Protein AF-A0A1I0WD17-F1 (afdb_monomer_lite)

Secondary structure (DSSP, 8-state):
-PPP----HHHHHHHHHHHHHHH--SHHHHHHHHH-EEEE-TTSEEEEEEETTTS-TT---HHHHHHHHHTTPEEEEEEE----TT--TTTGGG-S-HHHHHHHHHHHTT---------

Structure (mmCIF, N/CA/C/O backbone):
data_AF-A0A1I0WD17-F1
#
_entry.id   AF-A0A1I0WD17-F1
#
loop_
_atom_site.group_PDB
_atom_site.id
_atom_site.type_symbol
_atom_site.label_atom_id
_atom_site.label_alt_id
_atom_site.label_com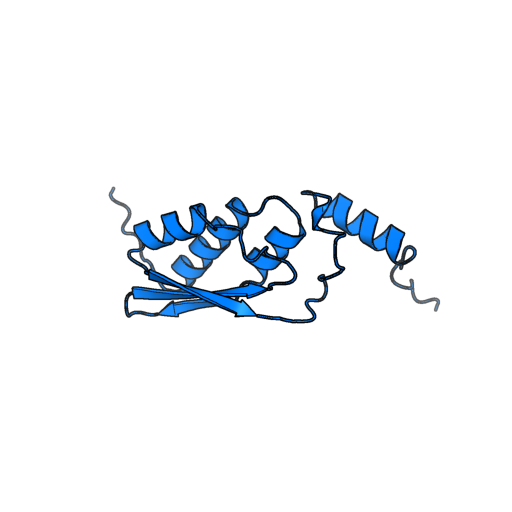p_id
_atom_site.label_asym_id
_atom_site.label_entity_id
_atom_site.label_seq_id
_atom_site.pdbx_PDB_ins_code
_atom_site.Cartn_x
_atom_site.Cartn_y
_atom_site.Cartn_z
_atom_site.occupancy
_atom_site.B_iso_or_equiv
_atom_site.auth_seq_id
_atom_site.auth_comp_id
_atom_site.auth_asym_id
_atom_site.auth_atom_id
_atom_site.pdbx_PDB_model_num
ATOM 1 N N . MET A 1 1 ? -15.010 -21.292 21.811 1.00 36.69 1 MET A N 1
ATOM 2 C CA . MET A 1 1 ? -14.048 -20.271 22.275 1.00 36.69 1 MET A CA 1
ATOM 3 C C . MET A 1 1 ? -14.218 -19.065 21.377 1.00 36.69 1 MET A C 1
ATOM 5 O O . MET A 1 1 ? -14.042 -19.221 20.178 1.00 36.69 1 MET A O 1
ATOM 9 N N . ALA A 1 2 ? -14.640 -17.923 21.918 1.00 42.00 2 ALA A N 1
ATOM 10 C CA . ALA A 1 2 ? -14.560 -16.665 21.183 1.00 42.00 2 ALA A CA 1
ATOM 11 C C . ALA A 1 2 ? -13.109 -16.181 21.279 1.00 42.00 2 ALA A C 1
ATOM 13 O O . ALA A 1 2 ? -12.562 -16.116 22.380 1.00 42.00 2 ALA A O 1
ATOM 14 N N . LEU A 1 3 ? -12.473 -15.933 20.139 1.00 41.94 3 LEU A N 1
ATOM 15 C CA . LEU A 1 3 ? -11.174 -15.273 20.095 1.00 41.94 3 LEU A CA 1
ATOM 16 C C . LEU A 1 3 ? -11.423 -13.789 20.389 1.00 41.94 3 LEU A C 1
ATOM 18 O O . LEU A 1 3 ? -12.157 -13.137 19.651 1.00 41.94 3 LEU A O 1
ATOM 22 N N . THR A 1 4 ? -10.866 -13.262 21.477 1.00 46.72 4 THR A N 1
ATOM 23 C CA . THR A 1 4 ? -10.774 -11.812 21.693 1.00 46.72 4 THR A CA 1
ATOM 24 C C . THR A 1 4 ? -9.671 -11.272 20.797 1.00 46.72 4 THR A C 1
ATOM 26 O O . THR A 1 4 ? -8.514 -11.666 20.941 1.00 46.72 4 THR A O 1
ATOM 29 N N . MET A 1 5 ? -10.043 -10.415 19.848 1.00 63.69 5 MET A N 1
ATOM 30 C CA . MET A 1 5 ? -9.107 -9.774 18.935 1.00 63.69 5 MET A CA 1
ATOM 31 C C . MET A 1 5 ? -8.561 -8.509 19.599 1.00 63.69 5 MET A C 1
ATOM 33 O O . MET A 1 5 ? -9.299 -7.555 19.818 1.00 63.69 5 MET A O 1
ATOM 37 N N . ASP A 1 6 ? -7.281 -8.538 19.956 1.00 79.31 6 ASP A N 1
ATOM 38 C CA . ASP A 1 6 ? -6.531 -7.358 20.385 1.00 79.31 6 ASP A CA 1
ATOM 39 C C . ASP A 1 6 ? -6.114 -6.577 19.133 1.00 79.31 6 ASP A C 1
ATOM 41 O O . ASP A 1 6 ? -5.212 -7.013 18.411 1.00 79.31 6 ASP A O 1
ATOM 45 N N . MET A 1 7 ? -6.818 -5.486 18.829 1.00 83.00 7 MET A N 1
ATOM 46 C CA . MET A 1 7 ? -6.556 -4.630 17.672 1.00 83.00 7 MET A CA 1
ATOM 47 C C . MET A 1 7 ? -5.789 -3.385 18.124 1.00 83.00 7 MET A C 1
ATOM 49 O O . MET A 1 7 ? -6.224 -2.695 19.039 1.00 83.00 7 MET A O 1
ATOM 53 N N . ASP A 1 8 ? -4.660 -3.114 17.473 1.00 87.19 8 ASP A N 1
ATOM 54 C CA . ASP A 1 8 ? -3.847 -1.913 17.672 1.00 87.19 8 ASP A CA 1
ATOM 55 C C . ASP A 1 8 ? -3.589 -1.232 16.320 1.00 87.19 8 ASP A C 1
ATOM 57 O O . ASP A 1 8 ? -3.793 -1.846 15.266 1.00 87.19 8 ASP A O 1
ATOM 61 N N . ALA A 1 9 ? -3.120 0.019 16.350 1.00 88.31 9 ALA A N 1
ATOM 62 C CA . ALA A 1 9 ? -2.856 0.812 15.149 1.00 88.31 9 ALA A CA 1
ATOM 63 C C . ALA A 1 9 ? -1.952 0.082 14.140 1.00 88.31 9 ALA A C 1
ATOM 65 O O . ALA A 1 9 ? -2.241 0.065 12.950 1.00 88.31 9 ALA A O 1
ATOM 66 N N . LYS A 1 10 ? -0.918 -0.641 14.595 1.00 90.94 10 LYS A N 1
ATOM 67 C CA . LYS A 1 10 ? 0.000 -1.358 13.691 1.00 90.94 10 LYS A CA 1
ATOM 68 C C . LYS A 1 10 ? -0.667 -2.538 12.995 1.00 90.94 10 LYS A C 1
ATOM 70 O O . LYS A 1 10 ? -0.353 -2.836 11.843 1.00 90.94 10 LYS A O 1
ATOM 75 N N . LYS A 1 11 ? -1.560 -3.247 13.689 1.00 92.31 11 LYS A N 1
ATOM 76 C CA . LYS A 1 11 ? -2.359 -4.322 13.087 1.00 92.31 11 LYS A CA 1
ATOM 77 C C . LYS A 1 11 ? -3.351 -3.750 12.072 1.00 92.31 11 LYS A C 1
ATOM 79 O O . LYS A 1 11 ? -3.483 -4.332 10.998 1.00 92.31 11 LYS A O 1
ATOM 84 N N . ALA A 1 12 ? -3.981 -2.612 12.372 1.00 92.06 12 ALA A N 1
ATOM 85 C CA . ALA A 1 12 ? -4.859 -1.907 11.437 1.00 92.06 12 ALA A CA 1
ATOM 86 C C . ALA A 1 12 ? -4.095 -1.430 10.189 1.00 92.06 12 ALA A C 1
ATOM 88 O O . ALA A 1 12 ? -4.493 -1.756 9.072 1.00 92.06 12 ALA A O 1
ATOM 89 N N . GLU A 1 13 ? -2.942 -0.778 10.365 1.00 94.38 13 GLU A N 1
ATOM 90 C CA . GLU A 1 13 ? -2.040 -0.375 9.277 1.00 94.38 13 GLU A CA 1
ATOM 91 C C . GLU A 1 13 ? -1.641 -1.563 8.392 1.00 94.38 13 GLU A C 1
ATOM 93 O O . GLU A 1 13 ? -1.604 -1.458 7.165 1.00 94.38 13 GLU A O 1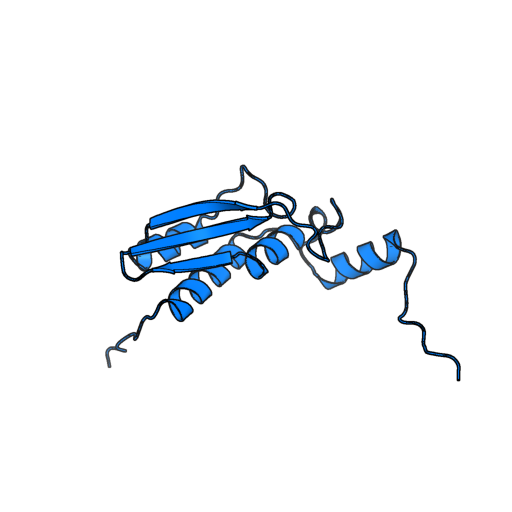
ATOM 98 N N . LEU A 1 14 ? -1.333 -2.715 8.999 1.00 95.00 14 LEU A N 1
ATOM 99 C CA . LEU A 1 14 ? -0.959 -3.916 8.257 1.00 95.00 14 LEU A CA 1
ATOM 100 C C . LEU A 1 14 ? -2.131 -4.478 7.443 1.00 95.00 14 LEU A C 1
ATOM 102 O O . LEU A 1 14 ? -1.921 -4.904 6.308 1.00 95.00 14 LEU A O 1
ATOM 106 N N . LEU A 1 15 ? -3.343 -4.476 8.001 1.00 95.44 15 LEU A N 1
ATOM 107 C CA . LEU A 1 15 ? -4.550 -4.918 7.299 1.00 95.44 15 LEU A CA 1
ATOM 108 C C . LEU A 1 15 ? -4.900 -3.981 6.140 1.00 95.44 15 LEU A C 1
ATOM 110 O O . LEU A 1 15 ? -5.169 -4.466 5.046 1.00 95.44 15 LEU A O 1
ATOM 114 N N . LEU A 1 16 ? -4.821 -2.663 6.344 1.00 95.62 16 LEU A N 1
ATOM 115 C CA . LEU A 1 16 ? -5.015 -1.671 5.282 1.00 95.62 16 LEU A CA 1
ATOM 116 C C . LEU A 1 16 ? -3.980 -1.849 4.165 1.00 95.62 16 LEU A C 1
ATOM 118 O O . LEU A 1 16 ? -4.336 -1.869 2.990 1.00 95.62 16 LEU A O 1
ATOM 122 N N . ARG A 1 17 ? -2.707 -2.080 4.513 1.00 97.00 17 ARG A N 1
ATOM 123 C CA . ARG A 1 17 ? -1.653 -2.364 3.526 1.00 97.00 17 ARG A CA 1
ATOM 124 C C . ARG A 1 17 ? -1.902 -3.658 2.750 1.00 97.00 17 ARG A C 1
ATOM 126 O O . ARG A 1 17 ? -1.639 -3.711 1.552 1.00 97.00 17 ARG A O 1
ATOM 133 N N . ALA A 1 18 ? -2.380 -4.705 3.420 1.00 97.00 18 ALA A N 1
ATOM 134 C CA . ALA A 1 18 ? -2.737 -5.960 2.764 1.00 97.00 18 ALA A CA 1
ATOM 135 C C . ALA A 1 18 ? -3.917 -5.772 1.799 1.00 97.00 18 ALA A C 1
ATOM 137 O O . ALA A 1 18 ? -3.874 -6.272 0.683 1.00 97.00 18 ALA A O 1
ATOM 138 N N . ALA A 1 19 ? -4.912 -4.981 2.189 1.00 96.81 19 ALA A N 1
ATOM 139 C CA . ALA A 1 19 ? -6.052 -4.670 1.342 1.00 96.81 19 ALA A CA 1
ATOM 140 C C . ALA A 1 19 ? -5.656 -3.838 0.105 1.00 96.81 19 ALA A C 1
ATOM 142 O O . ALA A 1 19 ? -6.051 -4.162 -1.010 1.00 96.81 19 ALA A O 1
ATOM 143 N N . LEU A 1 20 ? -4.768 -2.848 0.266 1.00 96.69 20 LEU A N 1
ATOM 144 C CA . LEU A 1 20 ? -4.176 -2.113 -0.862 1.00 96.69 20 LEU A CA 1
ATOM 145 C C . LEU A 1 20 ? -3.420 -3.037 -1.835 1.00 96.69 20 LEU A C 1
ATOM 147 O O . LEU A 1 20 ? -3.428 -2.821 -3.046 1.00 96.69 20 LEU A O 1
ATOM 151 N N . LEU A 1 21 ? -2.760 -4.080 -1.321 1.00 96.12 21 LEU A N 1
ATOM 152 C CA . LEU A 1 21 ? -2.098 -5.095 -2.145 1.00 96.12 21 LEU A CA 1
ATOM 153 C C . LEU A 1 21 ? -3.086 -5.973 -2.922 1.00 96.12 21 LEU A C 1
ATOM 155 O O . LEU A 1 21 ? -2.742 -6.411 -4.023 1.00 96.12 21 LEU A O 1
ATOM 159 N N . ASP A 1 22 ? -4.270 -6.228 -2.367 1.00 96.31 22 ASP A N 1
ATOM 160 C CA . ASP A 1 22 ? -5.343 -6.963 -3.040 1.00 96.31 22 ASP A CA 1
ATOM 161 C C . ASP A 1 22 ? -5.989 -6.115 -4.153 1.00 96.31 22 ASP A C 1
ATOM 163 O O . A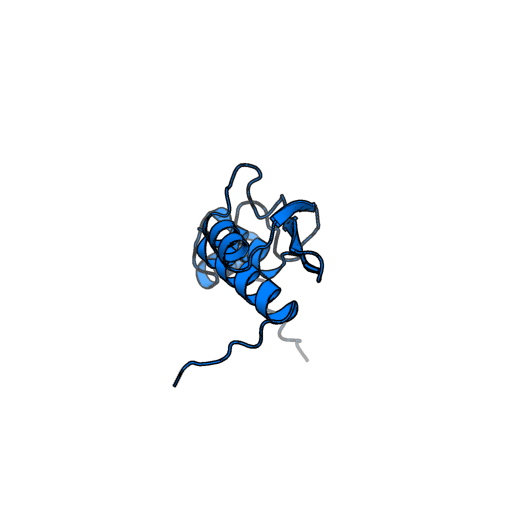SP A 1 22 ? -6.290 -6.638 -5.228 1.00 96.31 22 ASP A O 1
ATOM 167 N N . ASP A 1 23 ? -6.108 -4.798 -3.952 1.00 95.69 23 ASP A N 1
ATOM 168 C CA . ASP A 1 23 ? -6.577 -3.842 -4.970 1.00 95.69 23 ASP A CA 1
ATOM 169 C C . ASP A 1 23 ? -5.560 -3.639 -6.123 1.00 95.69 23 ASP A C 1
ATOM 171 O O . ASP A 1 23 ? -5.916 -3.241 -7.246 1.00 95.69 23 ASP A O 1
ATOM 175 N N . ALA A 1 24 ? -4.278 -3.932 -5.884 1.00 94.69 24 ALA A N 1
ATOM 176 C CA . ALA A 1 24 ? -3.207 -3.760 -6.859 1.00 94.69 24 ALA A CA 1
ATOM 177 C C . ALA A 1 24 ? -3.255 -4.800 -8.001 1.00 94.69 24 ALA A C 1
ATOM 179 O O . ALA A 1 24 ? -3.138 -6.015 -7.822 1.00 94.69 24 ALA A O 1
ATOM 180 N N . SER A 1 25 ? -3.342 -4.303 -9.231 1.00 93.31 25 SER A N 1
ATOM 181 C CA . SER A 1 25 ? -3.468 -5.065 -10.477 1.00 93.31 25 SER A CA 1
ATOM 182 C C . SER A 1 25 ? -2.128 -5.332 -11.169 1.00 93.31 25 SER A C 1
ATOM 184 O O . SER A 1 25 ? -2.010 -6.284 -11.943 1.00 93.31 25 SER A O 1
ATOM 186 N N . ASN A 1 26 ? -1.102 -4.528 -10.891 1.00 90.94 26 ASN A N 1
ATOM 187 C CA . ASN A 1 26 ? 0.221 -4.641 -11.507 1.00 90.94 26 ASN A CA 1
ATOM 188 C C . ASN A 1 26 ? 1.346 -4.439 -10.474 1.00 90.94 26 ASN A C 1
ATOM 190 O O . ASN A 1 26 ? 1.107 -4.311 -9.274 1.00 90.94 26 ASN A O 1
ATOM 194 N N . VAL A 1 27 ? 2.599 -4.517 -10.919 1.00 90.31 27 VAL A N 1
ATOM 195 C CA . VAL A 1 27 ? 3.760 -4.403 -10.028 1.00 90.31 27 VAL A CA 1
ATOM 196 C C . VAL A 1 27 ? 3.969 -2.972 -9.517 1.00 90.31 27 VAL A C 1
ATOM 198 O O . VAL A 1 27 ? 4.361 -2.828 -8.363 1.00 90.31 27 VAL A O 1
ATOM 201 N N . GLU A 1 28 ? 3.682 -1.946 -10.322 1.00 89.06 28 GLU A N 1
ATOM 202 C CA . GLU A 1 28 ? 3.747 -0.531 -9.910 1.00 89.06 28 GLU A CA 1
ATOM 203 C C . GLU A 1 28 ? 2.803 -0.259 -8.735 1.00 89.06 28 GLU A C 1
ATOM 205 O O . GLU A 1 28 ? 3.246 0.147 -7.663 1.00 89.06 28 GLU A O 1
ATOM 210 N N . GLU A 1 29 ? 1.534 -0.628 -8.885 1.00 91.69 29 GLU A N 1
ATOM 211 C CA . GLU A 1 29 ? 0.515 -0.459 -7.851 1.00 91.69 29 GLU A CA 1
ATOM 212 C C . GLU A 1 29 ? 0.854 -1.255 -6.585 1.00 91.69 29 GLU A C 1
ATOM 214 O O . GLU A 1 29 ? 0.653 -0.778 -5.470 1.00 91.69 29 GLU A O 1
ATOM 219 N N . ARG A 1 30 ? 1.440 -2.455 -6.727 1.00 92.38 30 ARG A N 1
ATOM 220 C CA . ARG A 1 30 ? 1.919 -3.220 -5.565 1.00 92.38 30 ARG A CA 1
ATOM 221 C C . ARG A 1 30 ? 3.065 -2.524 -4.854 1.00 92.38 30 ARG A C 1
ATOM 223 O O . ARG A 1 30 ? 3.139 -2.610 -3.633 1.00 92.38 30 ARG A O 1
ATOM 230 N N . PHE A 1 31 ? 3.968 -1.870 -5.580 1.00 90.50 31 PHE A N 1
ATOM 231 C CA . PHE A 1 31 ? 4.997 -1.065 -4.936 1.00 90.50 31 PHE A CA 1
ATOM 232 C C . PHE A 1 31 ? 4.388 0.130 -4.223 1.00 90.50 31 PHE A C 1
ATOM 234 O O . PHE A 1 31 ? 4.752 0.327 -3.070 1.00 90.50 31 PHE A O 1
ATOM 241 N N . ALA A 1 32 ? 3.421 0.819 -4.834 1.00 90.88 32 ALA A N 1
ATOM 242 C CA . ALA A 1 32 ? 2.696 1.908 -4.185 1.00 90.88 32 ALA A CA 1
ATOM 243 C C . ALA A 1 32 ? 2.041 1.443 -2.874 1.00 90.88 32 ALA A C 1
ATOM 245 O O . ALA A 1 32 ? 2.240 2.062 -1.836 1.00 90.88 32 ALA A O 1
ATOM 246 N N . ALA A 1 33 ? 1.338 0.306 -2.890 1.00 93.75 33 ALA A N 1
ATOM 247 C CA . ALA A 1 33 ? 0.727 -0.279 -1.699 1.00 93.75 33 ALA A CA 1
ATOM 248 C C . ALA A 1 33 ? 1.768 -0.645 -0.624 1.00 93.75 33 ALA A C 1
ATOM 250 O O . ALA A 1 33 ? 1.577 -0.373 0.560 1.00 93.75 33 ALA A O 1
ATOM 251 N N . LEU A 1 34 ? 2.898 -1.245 -1.018 1.00 92.06 34 LEU A N 1
ATOM 252 C CA . LEU A 1 34 ? 3.973 -1.608 -0.087 1.00 92.06 34 LEU A CA 1
ATOM 253 C C . LEU A 1 34 ? 4.642 -0.388 0.543 1.00 92.06 34 LEU A C 1
ATOM 255 O O . LEU A 1 34 ? 5.009 -0.443 1.718 1.00 92.06 34 LEU A O 1
ATOM 259 N N . SER A 1 35 ? 4.825 0.676 -0.233 1.00 90.62 35 SER A N 1
ATOM 260 C CA . SER A 1 35 ? 5.468 1.907 0.209 1.00 90.62 35 SER A CA 1
ATOM 261 C C . SER A 1 35 ? 4.511 2.941 0.783 1.00 90.62 35 SER A C 1
ATOM 263 O O . SER A 1 35 ? 4.986 3.976 1.241 1.00 90.62 35 SER A O 1
ATOM 265 N N . ALA A 1 36 ? 3.203 2.673 0.765 1.00 92.12 36 ALA A N 1
ATOM 266 C CA . ALA A 1 36 ? 2.188 3.574 1.282 1.00 92.12 36 ALA A CA 1
ATOM 267 C C . ALA A 1 36 ? 2.508 3.970 2.726 1.00 92.12 36 ALA A C 1
ATOM 269 O O . ALA A 1 36 ? 2.738 3.108 3.596 1.00 92.12 36 ALA A O 1
ATOM 270 N N . GLU A 1 37 ? 2.502 5.277 2.975 1.00 93.25 37 GLU A N 1
ATOM 271 C CA . GLU A 1 37 ? 2.532 5.809 4.329 1.00 93.25 37 GLU A CA 1
ATOM 272 C C . GLU A 1 37 ? 1.125 5.654 4.895 1.00 93.25 37 GLU A C 1
ATOM 274 O O . GLU A 1 37 ? 0.169 6.198 4.351 1.00 93.25 37 GLU A O 1
ATOM 279 N N . ILE A 1 38 ? 0.997 4.843 5.943 1.00 94.38 38 ILE A N 1
ATOM 280 C CA . ILE A 1 38 ? -0.276 4.563 6.603 1.00 94.38 38 ILE A CA 1
ATOM 281 C C . ILE A 1 38 ? -0.077 4.907 8.066 1.00 94.38 38 ILE A C 1
ATOM 283 O O . ILE A 1 38 ? 0.842 4.375 8.693 1.00 94.38 38 ILE A O 1
ATOM 287 N N . ASN A 1 39 ? -0.914 5.795 8.581 1.00 93.56 39 ASN A N 1
ATOM 288 C CA . ASN A 1 39 ? -0.957 6.156 9.987 1.00 93.56 39 ASN A CA 1
ATOM 289 C C . ASN A 1 39 ? -2.398 6.003 10.463 1.00 93.56 39 ASN A C 1
ATOM 291 O O . ASN A 1 39 ? -3.302 6.557 9.845 1.00 93.56 39 ASN A O 1
ATOM 295 N N . VAL A 1 40 ? -2.605 5.215 11.512 1.00 91.06 40 VAL A N 1
ATOM 296 C CA . VAL A 1 40 ? -3.918 5.038 12.138 1.00 91.06 40 VAL A CA 1
ATOM 297 C C . VAL A 1 40 ? -3.845 5.658 13.520 1.00 91.06 40 VAL A C 1
ATOM 299 O O . VAL A 1 40 ? -2.979 5.278 14.315 1.00 91.06 40 VAL A O 1
ATOM 302 N N . ASP A 1 41 ? -4.735 6.602 13.796 1.00 85.56 41 ASP A N 1
ATOM 303 C CA . ASP A 1 41 ? -4.843 7.211 15.113 1.00 85.56 41 ASP A CA 1
ATOM 304 C C . ASP A 1 41 ? -5.883 6.507 15.997 1.00 85.56 41 ASP A C 1
ATOM 306 O O . ASP A 1 41 ? -6.599 5.590 15.584 1.00 85.56 41 ASP A O 1
ATOM 310 N N . ASP A 1 42 ? -5.915 6.910 17.267 1.00 77.12 42 ASP A N 1
ATOM 311 C CA . ASP A 1 42 ? -6.863 6.386 18.252 1.00 77.12 42 ASP A CA 1
ATOM 312 C C . ASP A 1 42 ? -8.258 7.041 18.131 1.00 77.12 42 ASP A C 1
ATOM 314 O O . ASP A 1 42 ? -9.193 6.609 18.813 1.00 77.12 42 ASP A O 1
ATOM 318 N N . ASP A 1 43 ? -8.403 8.072 17.289 1.00 76.75 43 ASP A N 1
ATOM 319 C CA . ASP A 1 43 ? -9.624 8.870 17.122 1.00 76.75 43 ASP A CA 1
ATOM 320 C C . ASP A 1 43 ? -10.548 8.318 16.021 1.00 76.75 43 ASP A C 1
ATOM 322 O O . ASP A 1 43 ? -11.691 8.761 15.888 1.00 76.75 43 ASP A O 1
ATOM 326 N N . GLY A 1 44 ? -10.108 7.269 15.321 1.00 80.25 44 GLY A N 1
ATOM 327 C CA . GLY A 1 44 ? -10.904 6.564 14.321 1.00 80.25 44 GLY A CA 1
ATOM 328 C C . GLY A 1 44 ? -10.584 6.976 12.890 1.00 80.25 44 GLY A C 1
ATOM 329 O O . GLY A 1 44 ? -11.357 6.648 11.992 1.00 80.25 44 GLY A O 1
ATOM 330 N N . ASP A 1 45 ? -9.448 7.632 12.664 1.00 89.56 45 ASP A N 1
ATOM 331 C CA . ASP A 1 45 ? -9.028 8.067 11.342 1.00 89.56 45 ASP A CA 1
ATOM 332 C C . ASP A 1 45 ? -7.767 7.311 10.893 1.00 89.56 45 ASP A C 1
ATOM 334 O O . ASP A 1 45 ? -6.870 6.956 11.666 1.00 89.56 45 ASP A O 1
ATOM 338 N N . ALA A 1 46 ? -7.712 7.022 9.596 1.00 93.25 46 ALA A N 1
ATOM 339 C CA . ALA A 1 46 ? -6.569 6.425 8.930 1.00 93.25 46 ALA A CA 1
ATOM 340 C C . ALA A 1 46 ? -6.095 7.355 7.817 1.00 93.25 46 ALA A C 1
ATOM 342 O O . ALA A 1 46 ? -6.778 7.545 6.815 1.00 93.25 46 ALA A O 1
ATOM 343 N N . TRP A 1 47 ? -4.894 7.896 7.957 1.00 95.19 47 TRP A N 1
ATOM 344 C CA . TRP A 1 47 ? -4.261 8.671 6.903 1.00 95.19 47 TRP A CA 1
ATOM 345 C C . TRP A 1 47 ? -3.442 7.749 6.002 1.00 95.19 47 TRP A C 1
ATOM 347 O O . TRP A 1 47 ? -2.542 7.051 6.480 1.00 95.19 47 TRP A O 1
ATOM 357 N N . ILE A 1 48 ? -3.754 7.740 4.703 1.00 95.12 48 ILE A N 1
ATOM 358 C CA . ILE A 1 48 ? -3.053 6.938 3.697 1.00 95.12 48 ILE A CA 1
ATOM 359 C C . ILE A 1 48 ? -2.511 7.854 2.603 1.00 95.12 48 ILE A C 1
ATOM 361 O O . ILE A 1 48 ? -3.283 8.478 1.876 1.00 95.12 48 ILE A O 1
ATOM 365 N N . ALA A 1 49 ? -1.187 7.882 2.440 1.00 93.81 49 ALA A N 1
ATOM 366 C CA . ALA A 1 49 ? -0.535 8.548 1.319 1.00 93.81 49 ALA A CA 1
ATOM 367 C C . ALA A 1 49 ? 0.027 7.541 0.311 1.00 93.81 49 ALA A C 1
ATOM 369 O O . ALA A 1 49 ? 0.876 6.706 0.646 1.00 93.81 49 ALA A O 1
ATOM 370 N N . LEU A 1 50 ? -0.434 7.650 -0.936 1.00 91.94 50 LEU A N 1
ATOM 371 C CA . LEU A 1 50 ? 0.025 6.846 -2.069 1.00 91.94 50 LEU A CA 1
ATOM 372 C C . LEU A 1 50 ? 0.904 7.675 -3.006 1.00 91.94 50 LEU A C 1
ATOM 374 O O . LEU A 1 50 ? 0.732 8.886 -3.139 1.00 91.94 50 LEU A O 1
ATOM 378 N N . ASP A 1 51 ? 1.861 7.011 -3.651 1.00 90.31 51 ASP A N 1
ATOM 379 C CA . ASP A 1 51 ? 2.702 7.650 -4.661 1.00 90.31 51 ASP A CA 1
ATOM 380 C C . ASP A 1 51 ? 1.931 7.770 -5.983 1.00 90.31 51 ASP A C 1
ATOM 382 O O . ASP A 1 51 ? 1.539 6.756 -6.568 1.00 90.31 51 ASP A O 1
ATOM 386 N N . MET A 1 52 ? 1.731 9.003 -6.449 1.00 88.19 52 MET A N 1
ATOM 387 C CA . MET A 1 52 ? 0.975 9.302 -7.670 1.00 88.19 52 MET A CA 1
ATOM 388 C C . MET A 1 52 ? 1.627 8.765 -8.953 1.00 88.19 52 MET A C 1
ATOM 390 O O . MET A 1 52 ? 0.938 8.589 -9.956 1.00 88.19 52 MET A O 1
ATOM 394 N N . ASP A 1 53 ? 2.934 8.482 -8.936 1.00 85.81 53 ASP A N 1
ATOM 395 C CA . ASP A 1 53 ? 3.640 7.888 -10.076 1.00 85.81 53 ASP A CA 1
ATOM 396 C C . ASP A 1 53 ? 3.432 6.362 -10.158 1.00 85.81 53 ASP A C 1
ATOM 398 O O . ASP A 1 53 ? 3.726 5.750 -11.186 1.00 85.81 53 ASP A O 1
ATOM 402 N N . LEU A 1 54 ? 2.944 5.734 -9.080 1.00 88.00 54 LEU A N 1
ATOM 403 C CA . LEU A 1 54 ? 2.778 4.279 -8.962 1.00 88.00 54 LEU A CA 1
ATOM 404 C C . LEU A 1 54 ? 1.314 3.844 -8.814 1.00 88.00 54 LEU A C 1
ATOM 406 O O . LEU A 1 54 ? 0.969 2.721 -9.189 1.00 88.00 54 LEU A O 1
ATOM 410 N N . TRP A 1 55 ? 0.460 4.701 -8.252 1.00 90.56 55 TRP A N 1
ATOM 411 C CA . TRP A 1 55 ? -0.967 4.454 -8.080 1.00 90.56 55 TRP A CA 1
ATOM 412 C C . TRP A 1 55 ? -1.785 5.483 -8.872 1.00 90.56 55 TRP A C 1
ATOM 414 O O . TRP A 1 55 ? -1.653 6.679 -8.611 1.00 90.56 55 TRP A O 1
ATOM 424 N N . PRO A 1 56 ? -2.643 5.060 -9.820 1.00 89.56 56 PRO A N 1
ATOM 425 C CA . PRO A 1 56 ? -3.450 5.994 -10.603 1.00 89.56 56 PRO A CA 1
ATOM 426 C C . PRO A 1 56 ? -4.391 6.834 -9.725 1.00 89.56 56 PRO A C 1
ATOM 428 O O . PRO A 1 56 ? -5.080 6.288 -8.864 1.00 89.56 56 PRO A O 1
ATOM 431 N N . GLU A 1 57 ? -4.469 8.147 -9.973 1.00 86.81 57 GLU A N 1
ATOM 432 C CA . GLU A 1 57 ? -5.332 9.075 -9.214 1.00 86.81 57 GLU A CA 1
ATOM 433 C C . GLU A 1 57 ? -6.824 8.708 -9.258 1.00 86.81 57 GLU A C 1
ATOM 435 O O . GLU A 1 57 ? -7.563 8.993 -8.320 1.00 86.81 57 GLU A O 1
ATOM 440 N N . ASP A 1 58 ? -7.278 8.075 -10.339 1.00 88.25 58 ASP A N 1
ATOM 441 C CA . ASP A 1 58 ? -8.666 7.664 -10.547 1.00 88.25 58 ASP A CA 1
ATOM 442 C C . ASP A 1 58 ? -8.964 6.237 -10.059 1.00 88.25 58 ASP A C 1
ATOM 444 O O . ASP A 1 58 ? -10.102 5.767 -10.162 1.00 88.25 58 ASP A O 1
ATOM 448 N N . LYS A 1 59 ? -7.962 5.527 -9.525 1.00 91.00 59 LYS A N 1
ATOM 449 C CA . LYS A 1 59 ? -8.119 4.148 -9.067 1.00 91.00 59 LYS A CA 1
ATOM 450 C C . LYS A 1 59 ? -8.613 4.090 -7.623 1.00 91.00 59 LYS A C 1
ATOM 452 O O . LYS A 1 59 ? -7.890 4.399 -6.680 1.00 91.00 59 LYS A O 1
ATOM 457 N N . GLU A 1 60 ? -9.821 3.559 -7.465 1.00 91.38 60 GLU A N 1
ATOM 458 C CA . GLU A 1 60 ? -10.409 3.221 -6.166 1.00 91.38 60 GLU A CA 1
ATOM 459 C C . GLU A 1 60 ? -9.686 2.033 -5.498 1.00 91.38 60 GLU A C 1
ATOM 461 O O . GLU A 1 60 ? -9.356 1.044 -6.160 1.00 91.38 60 GLU A O 1
ATOM 466 N N . ALA A 1 61 ? -9.515 2.100 -4.173 1.00 93.62 61 ALA A N 1
ATOM 467 C CA . ALA A 1 61 ? -9.000 1.017 -3.330 1.00 93.62 61 ALA A CA 1
ATOM 468 C C . ALA A 1 61 ? -10.140 0.397 -2.502 1.00 93.62 61 ALA A C 1
ATOM 470 O O . ALA A 1 61 ? -10.345 0.709 -1.325 1.00 93.62 61 ALA A O 1
ATOM 471 N N . ARG A 1 62 ? -10.956 -0.435 -3.158 1.00 95.25 62 ARG A N 1
ATOM 472 C CA . ARG A 1 62 ? -12.225 -0.925 -2.600 1.00 95.25 62 ARG A CA 1
ATOM 473 C C . ARG A 1 62 ? -12.024 -1.881 -1.437 1.00 95.25 62 ARG A C 1
ATOM 475 O O . ARG A 1 62 ? -12.806 -1.833 -0.487 1.00 95.25 62 ARG A O 1
ATOM 482 N N . GLU A 1 63 ? -11.012 -2.738 -1.504 1.00 96.19 63 GLU A N 1
ATOM 483 C CA . GLU A 1 63 ? -10.688 -3.636 -0.399 1.00 96.19 63 GLU A CA 1
ATOM 484 C C . GLU A 1 63 ? -10.162 -2.834 0.796 1.00 96.19 63 GLU A C 1
ATOM 486 O O . GLU A 1 63 ? -10.576 -3.080 1.933 1.00 96.19 63 GLU A O 1
ATOM 491 N N . ALA A 1 64 ? -9.322 -1.817 0.560 1.00 94.94 64 ALA A N 1
ATOM 492 C CA . ALA A 1 64 ? -8.844 -0.936 1.629 1.00 94.94 64 ALA A CA 1
ATOM 493 C C . ALA A 1 64 ? -10.000 -0.200 2.328 1.00 94.94 64 ALA A C 1
ATOM 495 O O . ALA A 1 64 ? -10.084 -0.206 3.559 1.00 94.94 64 ALA A O 1
ATOM 496 N N . GLU A 1 65 ? -10.949 0.345 1.563 1.00 95.56 65 GLU A N 1
ATOM 497 C CA . GLU A 1 65 ? -12.167 0.945 2.116 1.00 95.56 65 GLU A CA 1
ATOM 498 C C . GLU A 1 65 ? -13.032 -0.057 2.891 1.00 95.56 65 GLU A C 1
ATOM 500 O O . GLU A 1 65 ? -13.640 0.293 3.907 1.00 95.56 65 GLU A O 1
ATOM 505 N N . ALA A 1 66 ? -13.146 -1.295 2.404 1.00 96.50 66 ALA A N 1
ATOM 506 C CA . ALA A 1 66 ? -13.925 -2.330 3.070 1.00 96.50 66 ALA A CA 1
ATOM 507 C C . ALA A 1 66 ? -13.318 -2.680 4.434 1.00 96.50 66 ALA A C 1
ATOM 509 O O . ALA A 1 66 ? -14.047 -2.751 5.426 1.00 96.50 66 ALA A O 1
ATOM 510 N N . ILE A 1 67 ? -11.993 -2.833 4.503 1.00 94.88 67 ILE A N 1
ATOM 511 C CA . ILE A 1 67 ? -11.277 -3.065 5.758 1.00 94.88 67 ILE A CA 1
ATOM 512 C C . ILE A 1 67 ? -11.410 -1.872 6.704 1.00 94.88 67 ILE A C 1
ATOM 514 O O . ILE A 1 67 ? -11.738 -2.085 7.871 1.00 94.88 67 ILE A O 1
ATOM 518 N N . ALA A 1 68 ? -11.245 -0.635 6.228 1.00 93.31 68 ALA A N 1
ATOM 519 C CA . ALA A 1 68 ? -11.437 0.549 7.066 1.00 93.31 68 ALA A CA 1
ATOM 520 C C . ALA A 1 68 ? -12.842 0.584 7.686 1.00 93.31 68 ALA A C 1
ATOM 522 O O . ALA A 1 68 ? -12.977 0.715 8.900 1.00 93.31 68 ALA A O 1
ATOM 523 N N . LYS A 1 69 ? -13.891 0.307 6.899 1.00 93.88 69 LYS A N 1
ATOM 524 C CA . LYS A 1 69 ? -15.272 0.202 7.408 1.00 93.88 69 LYS A CA 1
ATOM 525 C C . LYS A 1 69 ? -15.438 -0.897 8.462 1.00 93.88 69 LYS A C 1
ATOM 527 O O . LYS A 1 69 ? -16.180 -0.704 9.422 1.00 93.88 69 LYS A O 1
ATOM 532 N N . MET A 1 70 ? -14.767 -2.042 8.308 1.00 93.31 70 MET A N 1
ATOM 533 C CA . MET A 1 70 ? -14.790 -3.122 9.308 1.00 93.31 70 MET A CA 1
ATOM 534 C C . MET A 1 70 ? -14.041 -2.760 10.596 1.00 93.31 70 MET A C 1
ATOM 536 O O . MET A 1 70 ? -14.372 -3.291 11.654 1.00 93.31 70 MET A O 1
ATOM 540 N N . LEU A 1 71 ? -13.050 -1.873 10.500 1.00 90.38 71 LEU A N 1
ATOM 541 C CA . LEU A 1 71 ? -12.280 -1.340 11.623 1.00 90.38 71 LEU A CA 1
ATOM 542 C C . LEU A 1 71 ? -12.887 -0.055 12.210 1.00 90.38 71 LEU A C 1
ATOM 544 O O . LEU A 1 71 ? -12.341 0.466 13.176 1.00 90.38 71 LEU A O 1
ATOM 548 N N . TRP A 1 72 ? -14.015 0.418 11.664 1.00 91.12 72 TRP A N 1
ATOM 549 C CA . TRP A 1 72 ? -14.650 1.696 12.011 1.00 91.12 72 TRP A CA 1
ATOM 550 C C . TRP A 1 72 ? -13.724 2.905 11.828 1.00 91.12 72 TRP A C 1
ATOM 552 O O . TRP A 1 72 ? -13.797 3.848 12.609 1.00 91.12 72 TRP A O 1
ATOM 562 N N . LEU A 1 73 ? -12.880 2.854 10.795 1.00 92.25 73 LEU A N 1
ATOM 563 C CA . LEU A 1 73 ? -11.966 3.922 10.413 1.00 92.25 73 LEU A CA 1
ATOM 564 C C . LEU A 1 73 ? -12.515 4.717 9.222 1.00 92.25 73 LEU A C 1
ATOM 566 O O . LEU A 1 73 ? -13.053 4.124 8.278 1.00 92.25 73 LEU A O 1
ATOM 570 N N . GLU A 1 74 ? -12.332 6.033 9.234 1.00 93.06 74 GLU A N 1
ATOM 571 C CA . GLU A 1 74 ? -12.443 6.876 8.041 1.00 93.06 74 GLU A CA 1
ATOM 572 C C . GLU A 1 74 ? -11.060 7.017 7.390 1.00 93.06 74 GLU A C 1
ATOM 574 O O . GLU A 1 74 ? -10.064 7.211 8.080 1.00 93.06 74 GLU A O 1
ATOM 579 N N . ILE A 1 75 ? -10.971 6.854 6.064 1.00 94.19 75 ILE A N 1
ATOM 580 C CA . ILE A 1 75 ? -9.694 7.015 5.357 1.00 94.19 75 ILE A CA 1
ATOM 581 C C . ILE A 1 75 ? -9.585 8.447 4.841 1.00 94.19 75 ILE A C 1
ATOM 583 O O . ILE A 1 75 ? -10.381 8.854 3.992 1.00 94.19 75 ILE A O 1
ATOM 587 N N . ASP A 1 76 ? -8.552 9.160 5.284 1.00 94.69 76 ASP A N 1
ATOM 588 C CA . ASP A 1 76 ? -8.089 10.391 4.651 1.00 94.69 76 ASP A CA 1
ATOM 589 C C . ASP A 1 76 ? -7.017 10.059 3.603 1.00 94.69 76 ASP A C 1
ATOM 591 O O . ASP A 1 76 ? -5.922 9.578 3.922 1.00 94.69 76 ASP A O 1
ATOM 595 N N . TRP A 1 77 ? -7.358 10.277 2.333 1.00 93.50 77 TRP A N 1
ATOM 596 C CA . TRP A 1 77 ? -6.492 9.973 1.200 1.00 93.50 77 TRP A CA 1
ATOM 597 C C . TRP A 1 77 ? -5.611 11.165 0.851 1.00 93.50 77 TRP A C 1
ATOM 599 O O . TRP A 1 77 ? -6.089 12.264 0.571 1.00 93.50 77 TRP A O 1
ATOM 609 N N . SER A 1 78 ? -4.313 10.910 0.755 1.00 92.88 78 SER A N 1
ATOM 610 C CA . SER A 1 78 ? -3.330 11.869 0.273 1.00 92.88 78 SER A CA 1
ATOM 611 C C . SER A 1 78 ? -2.511 11.281 -0.871 1.00 92.88 78 SER A C 1
ATOM 613 O O . SER A 1 78 ? -2.357 10.066 -1.005 1.00 92.88 78 SER A O 1
ATOM 615 N N . MET A 1 79 ? -1.956 12.165 -1.693 1.00 89.88 79 MET A N 1
ATOM 616 C CA . MET A 1 79 ? -1.023 11.807 -2.753 1.00 89.88 79 MET A CA 1
ATOM 617 C C . MET A 1 79 ? 0.331 12.429 -2.453 1.00 89.88 79 MET A C 1
ATOM 619 O O . MET A 1 79 ? 0.433 13.606 -2.098 1.00 89.88 79 MET A O 1
ATOM 623 N N . THR A 1 80 ? 1.378 11.632 -2.607 1.00 87.00 80 THR A N 1
ATOM 624 C CA . THR A 1 80 ? 2.762 12.083 -2.523 1.00 87.00 80 THR A CA 1
ATOM 625 C C . THR A 1 80 ? 3.456 11.870 -3.860 1.00 87.00 80 THR A C 1
ATOM 627 O O . THR A 1 80 ? 3.078 11.004 -4.646 1.00 87.00 80 THR A O 1
ATOM 630 N N . SER A 1 81 ? 4.473 12.682 -4.124 1.00 75.06 81 SER A N 1
ATOM 631 C CA . SER A 1 81 ? 5.378 12.501 -5.254 1.00 75.06 81 SER A CA 1
ATOM 632 C C . SER A 1 81 ? 6.778 12.271 -4.700 1.00 75.06 81 SER A C 1
ATOM 634 O O . SER A 1 81 ? 7.293 13.120 -3.963 1.00 75.06 81 SER A O 1
ATOM 636 N N . GLY A 1 82 ? 7.418 11.162 -5.055 1.00 66.00 82 GLY A N 1
ATOM 637 C CA . GLY A 1 82 ? 8.779 10.860 -4.632 1.00 66.00 82 GLY A CA 1
ATOM 638 C C . GLY A 1 82 ? 9.558 10.131 -5.717 1.00 66.00 82 GLY A C 1
ATOM 639 O O . GLY A 1 82 ? 9.010 9.365 -6.495 1.00 66.00 82 GLY A O 1
ATOM 640 N N . THR A 1 83 ? 10.883 10.301 -5.757 1.00 56.59 83 THR A N 1
ATOM 641 C CA . THR A 1 83 ? 11.750 9.394 -6.529 1.00 56.59 83 THR A CA 1
ATOM 642 C C . THR A 1 83 ? 11.871 8.068 -5.786 1.00 56.59 83 THR A C 1
ATOM 644 O O . THR A 1 83 ? 12.910 7.773 -5.189 1.00 56.59 83 THR A O 1
ATOM 647 N N . PHE A 1 84 ? 10.798 7.277 -5.771 1.00 60.53 84 PHE A N 1
ATOM 648 C CA . PHE A 1 84 ? 10.881 5.906 -5.292 1.00 60.53 84 PHE A CA 1
ATOM 649 C C . PHE A 1 84 ? 11.863 5.132 -6.183 1.00 60.53 84 PHE A C 1
ATOM 651 O O . PHE A 1 84 ? 11.847 5.292 -7.406 1.00 60.53 84 PHE A O 1
ATOM 658 N N . PRO A 1 85 ? 12.726 4.268 -5.615 1.00 59.47 85 PRO A N 1
ATOM 659 C CA . PRO A 1 85 ? 13.781 3.567 -6.359 1.00 59.47 85 PRO A CA 1
ATOM 660 C C . PRO A 1 85 ? 13.263 2.632 -7.466 1.00 59.47 85 PRO A C 1
ATOM 662 O O . PRO A 1 85 ? 14.066 2.054 -8.194 1.00 59.47 85 PRO A O 1
ATOM 665 N N . PHE A 1 86 ? 11.941 2.484 -7.586 1.00 61.47 86 PHE A N 1
ATOM 666 C CA . PHE A 1 86 ? 11.246 1.653 -8.561 1.00 61.47 86 PHE A CA 1
ATOM 667 C C . PHE A 1 86 ? 10.269 2.441 -9.448 1.00 61.47 86 PHE A C 1
ATOM 669 O O . PHE A 1 86 ? 9.548 1.820 -10.221 1.00 61.47 86 PHE A O 1
ATOM 676 N N . ALA A 1 87 ? 10.254 3.777 -9.377 1.00 59.12 87 ALA A N 1
ATOM 677 C CA . ALA A 1 87 ? 9.476 4.639 -10.268 1.00 59.12 87 ALA A CA 1
ATOM 678 C C . ALA A 1 87 ? 10.139 4.716 -11.656 1.00 59.12 87 ALA A C 1
ATOM 680 O O . ALA A 1 87 ? 10.514 5.785 -12.129 1.00 59.12 87 ALA A O 1
ATOM 681 N N . TRP A 1 88 ? 10.372 3.558 -12.286 1.00 71.81 88 TRP A N 1
ATOM 682 C CA . TRP A 1 88 ? 10.776 3.471 -13.687 1.00 71.81 88 TRP A CA 1
ATOM 683 C C . TRP A 1 88 ? 9.514 3.563 -14.538 1.00 71.81 88 TRP A C 1
ATOM 685 O O . TRP A 1 88 ? 8.836 2.544 -14.706 1.00 71.81 88 TRP A O 1
ATOM 695 N N . PRO A 1 89 ? 9.175 4.762 -15.048 1.00 64.00 89 PRO A N 1
ATOM 696 C CA . PRO A 1 89 ? 7.813 5.051 -15.463 1.00 64.00 89 PRO A CA 1
ATOM 697 C C . PRO A 1 89 ? 7.365 4.114 -16.580 1.00 64.00 89 PRO A C 1
ATOM 699 O O . PRO A 1 89 ? 8.039 3.981 -17.607 1.00 64.00 89 PRO A O 1
ATOM 702 N N . GLY A 1 90 ? 6.225 3.462 -16.364 1.00 69.50 90 GLY A N 1
ATOM 703 C CA . GLY A 1 90 ? 5.551 2.618 -17.341 1.00 69.50 90 GLY A CA 1
ATOM 704 C C . GLY A 1 90 ? 6.055 1.179 -17.422 1.00 69.50 90 GLY A C 1
ATOM 705 O O . GLY A 1 90 ? 5.407 0.376 -18.082 1.00 69.50 90 GLY A O 1
ATOM 706 N N . ILE A 1 91 ? 7.160 0.794 -16.772 1.00 77.38 91 ILE A N 1
ATOM 707 C CA . ILE A 1 91 ? 7.651 -0.595 -16.848 1.00 77.38 91 ILE A CA 1
ATOM 708 C C . ILE A 1 91 ? 6.825 -1.529 -15.953 1.00 77.38 91 ILE A C 1
ATOM 710 O O . ILE A 1 91 ? 6.524 -2.662 -16.343 1.00 77.38 91 ILE A O 1
ATOM 714 N N . GLY A 1 92 ? 6.463 -1.091 -14.748 1.00 75.06 92 GLY A N 1
ATOM 715 C CA . GLY A 1 92 ? 5.707 -1.902 -13.793 1.00 75.06 92 GLY A CA 1
ATOM 716 C C . GLY A 1 92 ? 4.217 -2.002 -14.108 1.00 75.06 92 GLY A C 1
ATOM 717 O O . GLY A 1 92 ? 3.606 -2.996 -13.715 1.00 75.06 92 GLY A O 1
ATOM 718 N N . ALA A 1 93 ? 3.664 -1.082 -14.905 1.00 81.81 93 ALA A N 1
ATOM 719 C CA . ALA A 1 93 ? 2.299 -1.159 -15.428 1.00 81.81 93 ALA A CA 1
ATOM 720 C C . ALA A 1 93 ? 2.062 -2.379 -16.342 1.00 81.81 93 ALA A C 1
ATOM 722 O O . ALA A 1 93 ? 0.933 -2.842 -16.499 1.00 81.81 93 ALA A O 1
ATOM 723 N N . HIS A 1 94 ? 3.114 -2.926 -16.964 1.00 83.50 94 HIS A N 1
ATOM 724 C CA . HIS A 1 94 ? 2.996 -3.967 -17.994 1.00 83.50 94 HIS A CA 1
ATOM 725 C C . HIS A 1 94 ? 2.947 -5.405 -17.468 1.00 83.50 94 HIS A C 1
ATOM 727 O O . HIS A 1 94 ? 2.835 -6.350 -18.254 1.00 83.50 94 HIS A O 1
ATOM 733 N N . THR A 1 95 ? 3.080 -5.610 -16.160 1.00 86.38 95 THR A N 1
ATOM 734 C CA . THR A 1 95 ? 3.193 -6.952 -15.590 1.00 86.38 95 THR A CA 1
ATOM 735 C C . THR A 1 95 ? 2.698 -6.998 -14.156 1.00 86.38 95 THR A C 1
ATOM 737 O O . THR A 1 95 ? 2.899 -6.078 -13.372 1.00 86.38 95 THR A O 1
ATOM 740 N N . ASP A 1 96 ? 2.113 -8.131 -13.786 1.00 85.62 96 ASP A N 1
ATOM 741 C CA . ASP A 1 96 ? 1.736 -8.466 -12.419 1.00 85.62 96 ASP A CA 1
ATOM 742 C C . ASP A 1 96 ? 2.786 -9.361 -11.733 1.00 85.62 96 ASP A C 1
ATOM 744 O O . ASP A 1 96 ? 2.599 -9.769 -10.588 1.00 85.62 96 ASP A O 1
ATOM 748 N N . LYS A 1 97 ? 3.890 -9.713 -12.403 1.00 88.00 97 LYS A N 1
ATOM 749 C CA . LYS A 1 97 ? 4.971 -10.525 -11.825 1.00 88.00 97 LYS A CA 1
ATOM 750 C C . LYS A 1 97 ? 6.234 -9.701 -11.636 1.00 88.00 97 LYS A C 1
ATOM 752 O O . LYS A 1 97 ? 6.822 -9.231 -12.610 1.00 88.00 97 LYS A O 1
ATOM 757 N N . THR A 1 98 ? 6.732 -9.643 -10.401 1.00 87.62 98 THR A N 1
ATOM 758 C CA . THR A 1 98 ? 7.990 -8.961 -10.046 1.00 87.62 98 THR A CA 1
ATOM 759 C C . THR A 1 98 ? 9.189 -9.505 -10.826 1.00 87.62 98 THR A C 1
ATOM 761 O O . THR A 1 98 ? 10.083 -8.754 -11.196 1.00 87.62 98 THR A O 1
ATOM 764 N N . THR A 1 99 ? 9.209 -10.806 -11.137 1.00 87.75 99 THR A N 1
ATOM 765 C CA . THR A 1 99 ? 10.276 -11.414 -11.950 1.00 87.75 99 THR A CA 1
ATOM 766 C C . THR A 1 99 ? 10.260 -10.930 -13.397 1.00 87.75 99 THR A C 1
ATOM 768 O O . THR A 1 99 ? 11.325 -10.741 -13.978 1.00 87.75 99 THR A O 1
ATOM 771 N N . ALA A 1 100 ? 9.081 -10.729 -13.989 1.00 86.06 100 ALA A N 1
ATOM 772 C CA . ALA A 1 100 ? 8.954 -10.162 -15.328 1.00 86.06 100 ALA A CA 1
ATOM 773 C C . ALA A 1 100 ? 9.268 -8.661 -15.318 1.00 86.06 100 ALA A C 1
ATOM 775 O O . ALA A 1 100 ? 10.026 -8.213 -16.171 1.00 86.06 100 ALA A O 1
ATOM 776 N N . TYR A 1 101 ? 8.807 -7.929 -14.300 1.00 86.44 101 TYR A N 1
ATOM 777 C CA . TYR A 1 101 ? 9.159 -6.522 -14.097 1.00 86.44 101 TYR A CA 1
ATOM 778 C C . TYR A 1 101 ? 10.674 -6.335 -14.031 1.00 86.44 101 TYR A C 1
ATOM 780 O O . TYR A 1 101 ? 11.249 -5.585 -14.811 1.00 86.44 101 TYR A O 1
ATOM 788 N N . PHE A 1 102 ? 11.354 -7.091 -13.166 1.00 86.19 102 PHE A N 1
ATOM 789 C CA . PHE A 1 102 ? 12.797 -6.960 -13.014 1.00 86.19 102 PHE A CA 1
ATOM 790 C C . PHE A 1 102 ? 13.557 -7.370 -14.282 1.00 86.19 102 PHE A C 1
ATOM 792 O O . PHE A 1 102 ? 14.573 -6.764 -14.607 1.00 86.19 102 PHE A O 1
ATOM 799 N N . LYS A 1 103 ? 13.056 -8.347 -15.053 1.00 86.62 103 LYS A N 1
ATOM 800 C CA . LYS A 1 103 ? 13.611 -8.654 -16.382 1.00 86.62 103 LYS A CA 1
ATOM 801 C C . LYS A 1 103 ? 13.488 -7.467 -17.337 1.00 86.62 103 LYS A C 1
ATOM 803 O O . LYS A 1 103 ? 14.478 -7.139 -17.979 1.00 86.62 103 LYS A O 1
ATOM 808 N N . MET A 1 104 ? 12.326 -6.816 -17.394 1.00 84.50 104 MET A N 1
ATOM 809 C CA . MET A 1 104 ? 12.105 -5.633 -18.233 1.00 84.50 104 MET A CA 1
ATOM 810 C C . MET A 1 104 ? 13.008 -4.469 -17.812 1.00 84.50 104 MET A C 1
ATOM 812 O O . MET A 1 104 ? 13.623 -3.837 -18.664 1.00 84.50 104 MET A O 1
ATOM 816 N N . VAL A 1 105 ? 13.177 -4.239 -16.505 1.00 84.38 105 VAL A N 1
ATOM 817 C CA . VAL A 1 105 ? 14.135 -3.254 -15.974 1.00 84.38 105 VAL A CA 1
ATOM 818 C C . VAL A 1 105 ? 15.563 -3.594 -16.414 1.00 84.38 105 VAL A C 1
ATOM 820 O O . VAL A 1 105 ? 16.270 -2.739 -16.942 1.00 84.38 105 VAL A O 1
ATOM 823 N N . LEU A 1 106 ? 15.997 -4.849 -16.258 1.00 84.75 106 LEU A N 1
ATOM 824 C CA . LEU A 1 106 ? 17.323 -5.282 -16.707 1.00 84.75 106 LEU A CA 1
ATOM 825 C C . LEU A 1 106 ? 17.504 -5.138 -18.225 1.00 84.75 106 LEU A C 1
ATOM 827 O O . LEU A 1 106 ? 18.612 -4.866 -18.676 1.00 84.75 106 LEU A O 1
ATOM 831 N N . GLU A 1 107 ? 16.463 -5.335 -19.028 1.00 83.56 107 GLU A N 1
ATOM 832 C CA . GLU A 1 107 ? 16.517 -5.130 -20.478 1.00 83.56 107 GLU A CA 1
ATOM 833 C C . GLU A 1 107 ? 16.605 -3.644 -20.842 1.00 83.56 107 GLU A C 1
ATOM 835 O O . GLU A 1 107 ? 17.453 -3.275 -21.655 1.00 83.56 107 GLU A O 1
ATOM 840 N N . ALA A 1 108 ? 15.807 -2.792 -20.195 1.00 79.50 108 ALA A N 1
ATOM 841 C CA . ALA A 1 108 ? 15.789 -1.350 -20.423 1.00 79.50 108 ALA A CA 1
ATOM 842 C C . ALA A 1 108 ? 17.104 -0.661 -20.014 1.00 79.50 108 ALA A C 1
ATOM 844 O O . ALA A 1 108 ? 17.588 0.218 -20.725 1.00 79.50 108 ALA A O 1
ATOM 845 N N . TYR A 1 109 ? 17.717 -1.087 -18.905 1.00 72.94 109 TYR A N 1
ATOM 846 C CA . TYR A 1 109 ? 18.928 -0.471 -18.339 1.00 72.94 109 TYR A CA 1
ATOM 847 C C . TYR A 1 109 ? 20.225 -1.235 -18.650 1.00 72.94 109 TYR A C 1
ATOM 849 O O . TYR A 1 109 ? 21.268 -0.964 -18.056 1.00 72.94 109 TYR A O 1
ATOM 857 N N . GLY A 1 110 ? 20.180 -2.180 -19.595 1.00 64.88 110 GLY A N 1
ATOM 858 C CA . GLY A 1 110 ? 21.358 -2.892 -20.084 1.00 64.88 110 GLY A CA 1
ATOM 859 C C . GLY A 1 110 ? 22.012 -3.769 -19.018 1.00 64.88 110 GLY A C 1
ATOM 860 O O . GLY A 1 110 ? 23.107 -3.462 -18.568 1.00 64.88 110 GLY A O 1
ATOM 861 N N . ARG A 1 111 ? 21.331 -4.856 -18.621 1.00 55.19 111 ARG A N 1
ATOM 862 C CA . ARG A 1 111 ? 21.771 -5.943 -17.721 1.00 55.19 111 ARG A CA 1
ATOM 863 C C . ARG A 1 111 ? 22.932 -5.529 -16.815 1.00 55.19 111 ARG A C 1
ATOM 865 O O . ARG A 1 111 ? 24.035 -6.064 -16.942 1.00 55.19 111 ARG A O 1
ATOM 872 N N . GLN A 1 112 ? 22.687 -4.600 -15.893 1.00 52.75 112 GLN A N 1
ATOM 873 C CA . GLN A 1 112 ? 23.634 -4.316 -14.822 1.00 52.75 112 GLN A CA 1
ATOM 874 C C . GLN A 1 112 ? 23.688 -5.551 -13.919 1.00 52.75 112 GLN A C 1
ATOM 876 O O . GLN A 1 112 ? 22.937 -5.690 -12.957 1.00 52.75 112 GLN A O 1
ATOM 881 N N . SER A 1 113 ? 24.543 -6.512 -14.268 1.00 51.31 113 SER A N 1
ATOM 882 C CA . SER A 1 113 ? 25.002 -7.469 -13.272 1.00 51.31 113 SER A CA 1
ATOM 883 C C . SER A 1 113 ? 25.782 -6.657 -12.243 1.00 51.31 113 SER A C 1
ATOM 885 O O . SER A 1 113 ? 26.595 -5.830 -12.666 1.00 51.31 113 SER A O 1
ATOM 887 N N . PRO A 1 114 ? 25.552 -6.849 -10.930 1.00 47.34 114 PRO A N 1
ATOM 888 C CA . PRO A 1 114 ? 26.418 -6.245 -9.931 1.00 47.34 114 PRO A CA 1
ATOM 889 C C . PRO A 1 114 ? 27.846 -6.613 -10.310 1.00 47.34 114 PRO A C 1
ATOM 891 O O . PRO A 1 114 ? 28.133 -7.796 -10.527 1.00 47.34 114 PRO A O 1
ATOM 894 N N . ASP A 1 115 ? 28.678 -5.588 -10.496 1.00 47.88 115 ASP A N 1
ATOM 895 C CA . ASP A 1 115 ? 30.066 -5.748 -10.897 1.00 47.88 115 ASP A CA 1
ATOM 896 C C . ASP A 1 115 ? 30.681 -6.793 -9.967 1.00 47.88 115 ASP A C 1
ATOM 898 O O . ASP A 1 115 ? 30.739 -6.613 -8.744 1.00 47.88 115 ASP A O 1
ATOM 902 N N . LYS A 1 116 ? 31.020 -7.961 -10.520 1.00 49.03 116 LYS A N 1
ATOM 903 C CA . LYS A 1 116 ? 31.718 -8.993 -9.762 1.00 49.03 116 LYS A CA 1
ATOM 904 C C . LYS A 1 116 ? 33.124 -8.459 -9.618 1.00 49.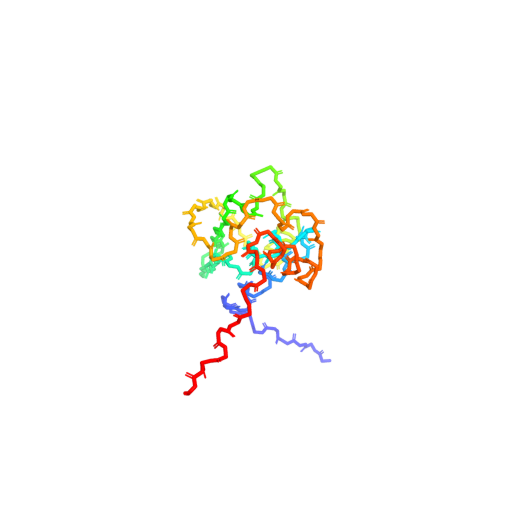03 116 LYS A C 1
ATOM 906 O O . LYS A 1 116 ? 33.957 -8.797 -10.449 1.00 49.03 116 LYS A O 1
ATOM 911 N N . GLY A 1 117 ? 33.325 -7.608 -8.608 1.00 44.22 117 GLY A N 1
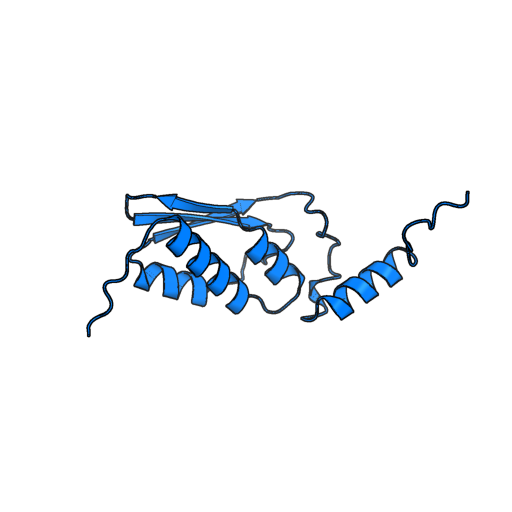ATOM 912 C CA . GLY A 1 117 ? 34.557 -6.875 -8.366 1.00 44.22 117 GLY A CA 1
ATOM 913 C C . GLY A 1 117 ? 35.757 -7.731 -8.731 1.00 44.22 117 GLY A C 1
ATOM 914 O O . GLY A 1 117 ? 36.071 -8.710 -8.048 1.00 44.22 117 GLY A O 1
ATOM 915 N N . THR A 1 118 ? 36.365 -7.409 -9.868 1.00 42.47 118 THR A N 1
ATOM 916 C CA . THR A 1 118 ? 37.624 -8.007 -10.279 1.00 42.47 118 THR A CA 1
ATOM 917 C C . THR A 1 118 ? 38.657 -7.582 -9.249 1.00 42.47 118 THR A C 1
ATOM 919 O O . THR A 1 118 ? 38.979 -6.401 -9.138 1.00 42.47 118 THR A O 1
ATOM 922 N N . LYS A 1 119 ? 39.092 -8.557 -8.445 1.00 38.41 119 LYS A N 1
ATOM 923 C CA . LYS A 1 119 ? 40.338 -8.484 -7.682 1.00 38.41 119 LYS A CA 1
ATOM 924 C C . LYS A 1 119 ? 41.519 -8.219 -8.605 1.00 38.41 119 LYS A C 1
ATOM 926 O O . LYS A 1 119 ? 41.508 -8.777 -9.725 1.00 38.41 119 LYS A O 1
#

Foldseek 3Di:
DDDDDDDDFVNLLVQLLVLQCVLDPWQLSNVQSVPWDWGDDPVQEIETEGECLRDPPPRDSVSSVVSSVVVSHDYDYHYDHDVDVLSPHPLGVVHRDPVSSVVSVCVVVPNPDPPPPDD

Radius of gyration: 17.55 Å; chains: 1; bounding box: 56×33×43 Å

Organism: NCBI:txid871651

Sequence (119 aa):
MALTMDMDAKKAELLLRAALLDDASNVEERFAALSAEINVDDDGDAWIALDM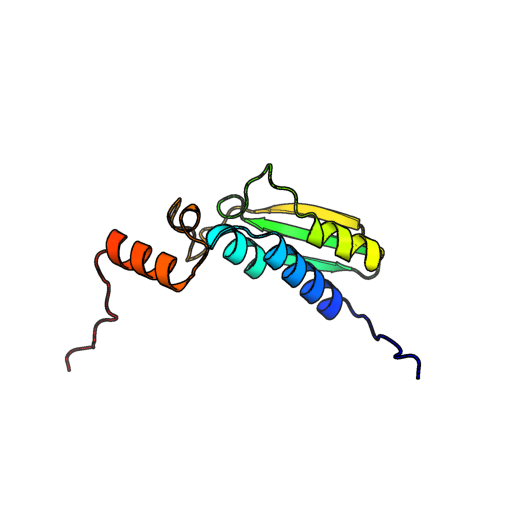DLWPEDKEAREAEAIAKMLWLEIDWSMTSGTFPFAWPGIGAHTDKTTAYFKMVLEAYGRQSPDKGTK

pLDDT: mean 82.56, std 15.9, range [36.69, 97.0]